Protein AF-A0A9N9D1M0-F1 (afdb_monomer_lite)

pLDDT: mean 80.76, std 13.22, range [40.19, 92.12]

Foldseek 3Di:
DDPPPPPAQCVQWDQPPPQQKIAGNVDRDIDSHDDDPVRSLVCCVVVPVVSNVD

Structure (mmCIF, N/CA/C/O backbone):
data_AF-A0A9N9D1M0-F1
#
_entry.id   AF-A0A9N9D1M0-F1
#
loop_
_atom_site.group_PDB
_atom_site.id
_atom_site.type_symbol
_atom_site.label_atom_id
_atom_site.label_alt_id
_atom_site.label_comp_id
_atom_site.label_asym_id
_atom_site.label_entity_id
_atom_site.label_seq_id
_atom_site.pdbx_PDB_ins_code
_atom_site.Cartn_x
_atom_site.Cartn_y
_atom_site.Cartn_z
_atom_site.occupancy
_atom_site.B_iso_or_equiv
_atom_site.auth_seq_id
_atom_site.auth_comp_id
_atom_site.auth_asym_id
_atom_site.auth_atom_id
_atom_site.pdbx_PDB_model_num
ATOM 1 N N . MET A 1 1 ? 13.403 16.014 -18.159 1.00 40.19 1 MET A N 1
ATOM 2 C CA . MET A 1 1 ? 13.218 15.438 -16.811 1.00 40.19 1 MET A CA 1
ATOM 3 C C . MET A 1 1 ? 12.103 14.419 -16.949 1.00 40.19 1 MET A C 1
ATOM 5 O O . MET A 1 1 ? 11.026 14.798 -17.374 1.00 40.19 1 MET A O 1
ATOM 9 N N . SER A 1 2 ? 12.478 13.159 -16.744 1.00 47.31 2 SER A N 1
ATOM 10 C CA . SER A 1 2 ? 11.797 11.867 -16.916 1.00 47.31 2 SER A CA 1
ATOM 11 C C . SER A 1 2 ? 10.297 11.855 -17.246 1.00 47.31 2 SER A C 1
ATOM 13 O O . SER A 1 2 ? 9.453 12.137 -16.400 1.00 47.31 2 SER A O 1
ATOM 15 N N . GLU A 1 3 ? 9.988 11.443 -18.477 1.00 55.84 3 GLU A N 1
ATOM 16 C CA . GLU A 1 3 ? 8.675 10.949 -18.904 1.00 55.84 3 GLU A CA 1
ATOM 17 C C . GLU A 1 3 ? 8.589 9.458 -18.554 1.00 55.84 3 GLU A C 1
ATOM 19 O O . GLU A 1 3 ? 8.884 8.576 -19.362 1.00 55.84 3 GLU A O 1
ATOM 24 N N . ASP A 1 4 ? 8.251 9.181 -17.298 1.00 52.56 4 ASP A N 1
ATOM 25 C CA . ASP A 1 4 ? 8.063 7.829 -16.782 1.00 52.56 4 ASP A CA 1
ATOM 26 C C . ASP A 1 4 ? 6.751 7.238 -17.326 1.00 52.56 4 ASP A C 1
ATOM 28 O O . ASP A 1 4 ? 5.670 7.365 -16.750 1.00 52.56 4 ASP A O 1
ATOM 32 N N . ASN A 1 5 ? 6.873 6.588 -18.484 1.00 58.94 5 ASN A N 1
ATOM 33 C CA . ASN A 1 5 ? 5.870 5.728 -19.107 1.00 58.94 5 ASN A CA 1
ATOM 34 C C . ASN A 1 5 ? 5.679 4.462 -18.251 1.00 58.94 5 ASN A C 1
ATOM 36 O O . ASN A 1 5 ? 6.233 3.399 -18.521 1.00 58.94 5 ASN A O 1
ATOM 40 N N . VAL A 1 6 ? 4.943 4.595 -17.151 1.00 55.19 6 VAL A N 1
ATOM 41 C CA . VAL A 1 6 ? 4.785 3.536 -16.156 1.00 55.19 6 VAL A CA 1
ATOM 42 C C . VAL A 1 6 ? 3.331 3.055 -16.161 1.00 55.19 6 VAL A C 1
ATOM 44 O O . VAL A 1 6 ? 2.489 3.447 -15.356 1.00 55.19 6 VAL A O 1
ATOM 47 N N . HIS A 1 7 ? 3.020 2.212 -17.142 1.00 56.97 7 HIS A N 1
ATOM 48 C CA . HIS A 1 7 ? 1.702 1.606 -17.314 1.00 56.97 7 HIS A CA 1
ATOM 49 C C . HIS A 1 7 ? 1.433 0.492 -16.282 1.00 56.97 7 HIS A C 1
ATOM 51 O O . HIS A 1 7 ? 2.261 -0.389 -16.046 1.00 56.97 7 HIS A O 1
ATOM 57 N N . GLY A 1 8 ? 0.225 0.506 -15.705 1.00 71.75 8 GLY A N 1
ATOM 58 C CA . GLY A 1 8 ? -0.399 -0.622 -15.007 1.00 71.75 8 GLY A CA 1
ATOM 59 C C . GLY A 1 8 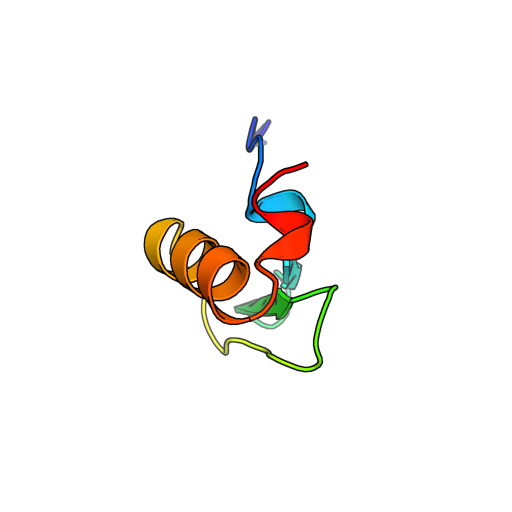? -0.445 -0.483 -13.487 1.00 71.75 8 GLY A C 1
ATOM 60 O O . GLY A 1 8 ? -1.428 -0.013 -12.925 1.00 71.75 8 GLY A O 1
ATOM 61 N N . VAL A 1 9 ? 0.608 -0.920 -12.796 1.00 78.75 9 VAL A N 1
ATOM 62 C CA . VAL A 1 9 ? 0.549 -1.096 -11.333 1.00 78.75 9 VAL A CA 1
ATOM 63 C C . VAL A 1 9 ? 0.711 0.210 -10.558 1.00 78.75 9 VAL A C 1
ATOM 65 O O . VAL A 1 9 ? 0.112 0.393 -9.502 1.00 78.75 9 VAL A O 1
ATOM 68 N N . TRP A 1 10 ? 1.494 1.142 -11.092 1.00 83.88 10 TRP A N 1
ATOM 69 C CA . TRP A 1 10 ? 1.851 2.381 -10.408 1.00 83.88 10 TRP A CA 1
ATOM 70 C C . TRP A 1 10 ? 0.733 3.416 -10.392 1.00 83.88 10 TRP A C 1
ATOM 72 O O . TRP A 1 10 ? 0.768 4.318 -9.569 1.00 83.88 10 TRP A O 1
ATOM 82 N N . ASN A 1 11 ? -0.314 3.230 -11.199 1.00 85.56 11 ASN A N 1
ATOM 83 C CA . ASN A 1 11 ? -1.535 4.028 -11.105 1.00 85.56 11 ASN A CA 1
ATOM 84 C C . ASN A 1 11 ? -2.256 3.852 -9.752 1.00 85.56 11 ASN A C 1
ATOM 86 O O . ASN A 1 11 ? -3.085 4.668 -9.374 1.00 85.56 11 ASN A O 1
ATOM 90 N N . PHE A 1 12 ? -1.937 2.785 -9.012 1.00 86.62 12 PHE A N 1
ATOM 91 C CA . PHE A 1 12 ? -2.473 2.525 -7.676 1.00 86.62 12 PHE A CA 1
ATOM 92 C C . PHE A 1 12 ? -1.523 2.960 -6.551 1.00 86.62 12 PHE A C 1
ATOM 94 O O . PHE A 1 12 ? -1.835 2.745 -5.375 1.00 86.62 12 PHE A O 1
ATOM 101 N N . PHE A 1 13 ? -0.366 3.542 -6.885 1.00 87.94 13 PHE A N 1
ATOM 102 C CA . PHE A 1 13 ? 0.650 3.959 -5.926 1.00 87.94 13 PHE A CA 1
ATOM 103 C C . PHE A 1 13 ? 1.048 5.418 -6.129 1.00 87.94 13 PHE A C 1
ATOM 105 O O . PHE A 1 13 ? 1.472 5.836 -7.199 1.00 87.94 13 PHE A O 1
ATOM 112 N N . LEU A 1 14 ? 0.987 6.185 -5.048 1.00 87.88 14 LEU A N 1
ATOM 113 C CA . LEU A 1 14 ? 1.458 7.556 -5.001 1.00 87.88 14 LEU A CA 1
ATOM 114 C C . LEU A 1 14 ? 2.889 7.577 -4.451 1.00 87.88 14 LEU A C 1
ATOM 116 O O . LEU A 1 14 ? 3.115 7.188 -3.302 1.00 87.88 14 LEU A O 1
ATOM 120 N N . ASN A 1 15 ? 3.849 8.029 -5.257 1.00 85.25 15 ASN A N 1
ATOM 121 C CA . ASN A 1 15 ? 5.219 8.264 -4.801 1.00 85.25 15 ASN A CA 1
ATOM 122 C C . ASN A 1 15 ? 5.343 9.673 -4.220 1.00 85.25 15 ASN A C 1
ATOM 124 O O . ASN A 1 15 ? 5.352 10.666 -4.947 1.00 85.25 15 ASN A O 1
ATOM 128 N N . ASP A 1 16 ? 5.487 9.738 -2.903 1.00 83.12 16 ASP A N 1
ATOM 129 C CA . ASP A 1 16 ? 5.840 10.939 -2.168 1.00 8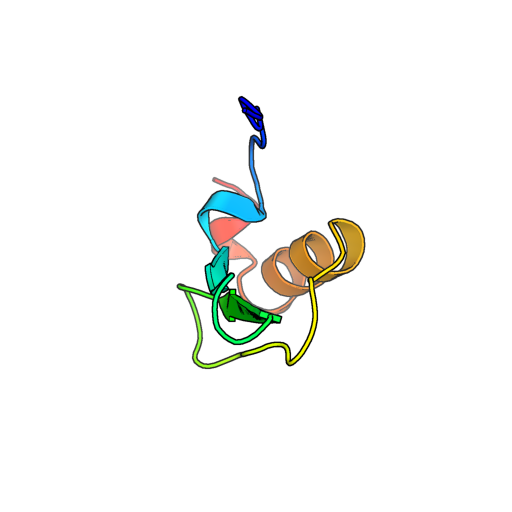3.12 16 ASP A CA 1
ATOM 130 C C . ASP A 1 16 ? 7.360 11.145 -2.246 1.00 83.12 16 ASP A C 1
ATOM 132 O O . ASP A 1 16 ? 8.142 10.549 -1.497 1.00 83.12 16 ASP A O 1
ATOM 136 N N . LYS A 1 17 ? 7.789 11.954 -3.222 1.00 77.31 17 LYS A N 1
ATOM 137 C CA . LYS A 1 17 ? 9.213 12.247 -3.461 1.00 77.31 17 LYS A CA 1
ATOM 138 C C . LYS A 1 17 ? 9.849 13.045 -2.320 1.00 77.31 17 LYS A C 1
ATOM 140 O O . LYS A 1 17 ? 11.057 12.958 -2.136 1.00 77.31 17 LYS A O 1
ATOM 145 N N . GLU A 1 18 ? 9.052 13.797 -1.566 1.00 80.75 18 GLU A N 1
ATOM 146 C CA . GLU A 1 18 ? 9.524 14.630 -0.459 1.00 80.75 18 GLU A CA 1
ATOM 147 C C . GLU A 1 18 ? 9.945 13.773 0.742 1.00 80.75 18 GLU A C 1
ATOM 149 O O . GLU A 1 18 ? 11.025 13.959 1.298 1.00 80.75 18 GLU A O 1
ATOM 154 N N . ASN A 1 19 ? 9.149 12.757 1.081 1.00 80.12 19 ASN A N 1
ATOM 155 C CA . ASN A 1 19 ? 9.410 11.868 2.210 1.00 80.12 19 ASN A CA 1
ATOM 156 C C . ASN A 1 19 ? 10.066 10.538 1.805 1.00 80.12 19 ASN A C 1
ATOM 158 O O . ASN A 1 19 ? 10.302 9.698 2.673 1.00 80.12 19 ASN A O 1
ATOM 162 N N . ASN A 1 20 ? 10.360 10.331 0.514 1.00 82.88 20 ASN A N 1
ATOM 163 C CA . ASN A 1 20 ? 10.819 9.051 -0.051 1.00 82.88 20 ASN A CA 1
ATOM 164 C C . ASN A 1 20 ? 9.881 7.881 0.291 1.00 82.88 20 ASN A C 1
ATOM 166 O O . ASN A 1 20 ? 10.318 6.759 0.558 1.00 82.88 20 ASN A O 1
ATOM 170 N N . LYS A 1 21 ? 8.571 8.145 0.292 1.00 87.25 21 LYS A N 1
ATOM 171 C CA . LYS A 1 21 ? 7.551 7.150 0.631 1.00 87.25 21 LYS A CA 1
ATOM 172 C C . LYS A 1 21 ? 6.728 6.780 -0.5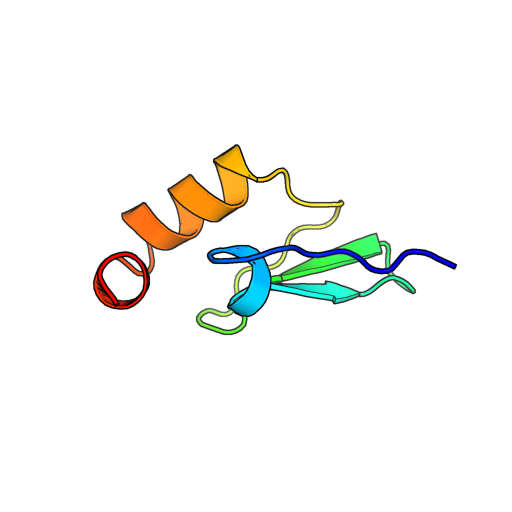86 1.00 87.25 21 LYS A C 1
ATOM 174 O O . LYS A 1 21 ? 6.421 7.618 -1.425 1.00 87.25 21 LYS A O 1
ATOM 179 N N . THR A 1 22 ? 6.289 5.532 -0.637 1.00 90.56 22 THR A N 1
ATOM 180 C CA . THR A 1 22 ? 5.290 5.081 -1.607 1.00 90.56 22 THR A CA 1
ATOM 181 C C . THR A 1 22 ? 4.027 4.686 -0.862 1.00 90.56 22 THR A C 1
ATOM 183 O O . THR A 1 22 ? 4.065 3.850 0.039 1.00 90.56 22 THR A O 1
ATOM 186 N N . LYS A 1 23 ? 2.886 5.258 -1.236 1.00 91.12 23 LYS A N 1
ATOM 187 C CA . LYS A 1 23 ? 1.595 4.981 -0.605 1.00 91.12 23 LYS A CA 1
ATOM 188 C C . LYS A 1 23 ? 0.656 4.294 -1.583 1.00 91.12 23 LYS A C 1
ATOM 190 O O . LYS A 1 23 ? 0.509 4.747 -2.712 1.00 91.12 23 LYS A O 1
ATOM 195 N N . CYS A 1 24 ? -0.008 3.224 -1.155 1.00 91.62 24 CYS A N 1
ATOM 196 C CA . CYS A 1 24 ? -1.097 2.649 -1.936 1.00 91.62 24 CYS A CA 1
ATOM 197 C C . CYS A 1 24 ? -2.328 3.563 -1.868 1.00 91.62 24 CYS A C 1
ATOM 199 O O . CYS A 1 24 ? -2.691 4.055 -0.802 1.00 91.62 24 CYS A O 1
ATOM 201 N N . GLN A 1 25 ? -2.991 3.784 -2.999 1.00 90.31 25 GLN A N 1
ATOM 202 C CA . GLN A 1 25 ? -4.220 4.579 -3.060 1.00 90.31 25 GLN A CA 1
ATOM 203 C C . GLN A 1 25 ? -5.484 3.752 -2.783 1.00 90.31 25 GLN A C 1
ATOM 205 O O . GLN A 1 25 ? -6.544 4.320 -2.545 1.00 90.31 25 GLN A O 1
ATOM 210 N N . LEU A 1 26 ? -5.375 2.419 -2.778 1.00 89.69 26 LEU A N 1
ATOM 211 C CA . LEU A 1 26 ? -6.490 1.495 -2.546 1.00 89.69 26 LEU A CA 1
ATOM 212 C C . LEU A 1 26 ? -6.590 1.020 -1.086 1.00 89.69 26 LEU A C 1
ATOM 214 O O . LEU A 1 26 ? -7.626 0.498 -0.676 1.00 89.69 26 LEU A O 1
ATOM 218 N N . CYS A 1 27 ? -5.525 1.167 -0.293 1.00 92.12 27 CYS A N 1
ATOM 219 C CA . CYS A 1 27 ? -5.494 0.783 1.119 1.00 92.12 27 CYS A CA 1
ATOM 220 C C . CYS A 1 27 ? -4.583 1.708 1.940 1.00 92.12 27 CYS A C 1
ATOM 222 O O . CYS A 1 27 ? -3.724 2.383 1.380 1.00 92.12 27 CYS A O 1
ATOM 224 N N . PRO A 1 28 ? -4.680 1.706 3.283 1.00 90.62 28 PRO A N 1
ATOM 225 C CA . PRO A 1 28 ? -3.801 2.503 4.146 1.00 90.62 28 PRO A CA 1
ATOM 226 C C . PRO A 1 28 ? -2.350 1.980 4.222 1.0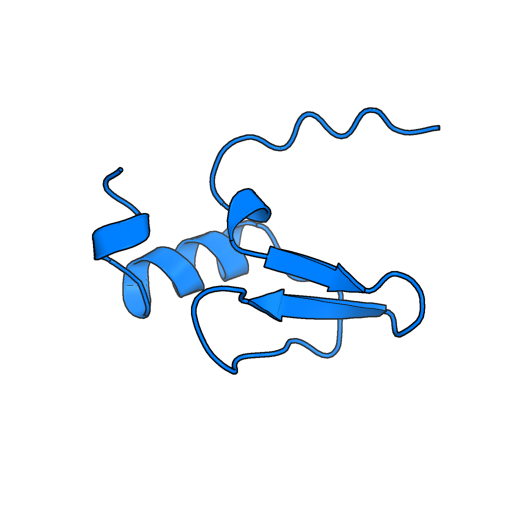0 90.62 28 PRO A C 1
ATOM 228 O O . PRO A 1 28 ? -1.628 2.312 5.158 1.00 90.62 28 PRO A O 1
ATOM 231 N N . LYS A 1 29 ? -1.900 1.135 3.280 1.00 90.81 29 LYS A N 1
ATOM 232 C CA . LYS A 1 29 ? -0.526 0.626 3.267 1.00 90.81 29 LYS A CA 1
ATOM 233 C C . LYS A 1 29 ? 0.419 1.674 2.686 1.00 90.81 29 LYS A C 1
ATOM 235 O O . LYS A 1 29 ? 0.261 2.120 1.551 1.00 90.81 29 LYS A O 1
ATOM 240 N N . GLU A 1 30 ? 1.451 1.984 3.453 1.00 90.38 30 GLU A N 1
ATOM 241 C CA . GLU A 1 30 ? 2.559 2.844 3.057 1.00 90.38 30 GLU A CA 1
ATOM 242 C C . GLU A 1 30 ? 3.892 2.102 3.174 1.00 90.38 30 GLU A C 1
ATOM 244 O O . GLU A 1 30 ? 4.050 1.161 3.960 1.00 90.38 30 GLU A O 1
ATOM 249 N N . TYR A 1 31 ? 4.828 2.506 2.326 1.00 87.75 31 TYR A N 1
ATOM 250 C CA . TYR A 1 31 ? 6.176 1.983 2.229 1.00 87.75 31 TYR A CA 1
ATOM 251 C C . TYR A 1 31 ? 7.147 3.131 2.462 1.00 87.75 31 TYR A C 1
ATOM 253 O O . TYR A 1 31 ? 7.043 4.188 1.845 1.00 87.75 31 TYR A O 1
ATOM 261 N N . ASN A 1 32 ? 8.102 2.903 3.357 1.00 84.94 32 ASN A N 1
ATOM 262 C CA . ASN A 1 32 ? 9.041 3.920 3.834 1.00 84.94 32 ASN A CA 1
ATOM 263 C C . ASN A 1 32 ? 10.203 4.168 2.854 1.00 84.94 32 ASN A C 1
ATOM 265 O O . ASN A 1 32 ? 11.145 4.868 3.198 1.00 84.94 32 ASN A O 1
ATOM 269 N N . ASN A 1 33 ? 10.168 3.510 1.697 1.00 81.62 33 ASN A N 1
ATOM 270 C CA . ASN A 1 33 ? 11.159 3.557 0.635 1.00 81.62 33 ASN A CA 1
ATOM 271 C C . ASN A 1 33 ? 10.435 3.396 -0.704 1.00 81.62 33 ASN A C 1
ATOM 273 O O . ASN A 1 33 ? 9.302 2.898 -0.737 1.00 81.62 33 ASN A O 1
ATOM 277 N N . SER A 1 34 ? 11.134 3.717 -1.794 1.00 77.88 34 SER A N 1
ATOM 278 C CA . SER A 1 34 ? 10.697 3.399 -3.153 1.00 77.88 34 SER A CA 1
ATOM 279 C C . SER A 1 34 ? 10.308 1.928 -3.258 1.00 77.88 34 SER A C 1
ATOM 281 O O . SER A 1 34 ? 11.112 1.024 -3.016 1.00 77.88 34 SER A O 1
ATOM 283 N N . LEU A 1 35 ? 9.044 1.692 -3.593 1.00 83.75 35 LEU A N 1
ATOM 284 C CA . LEU A 1 35 ? 8.531 0.350 -3.816 1.00 83.75 35 LEU A CA 1
ATOM 285 C C . LEU A 1 35 ? 9.166 -0.243 -5.083 1.00 83.75 35 LEU A C 1
ATOM 287 O O . LEU A 1 35 ? 9.429 0.474 -6.035 1.00 83.75 35 LEU A O 1
ATOM 291 N N . ASN A 1 36 ? 9.409 -1.550 -5.127 1.00 86.75 36 ASN A N 1
ATOM 292 C CA . ASN A 1 36 ? 9.796 -2.209 -6.377 1.00 86.75 36 ASN A CA 1
ATOM 293 C C . ASN A 1 36 ? 8.546 -2.644 -7.142 1.00 86.75 36 ASN A C 1
ATOM 295 O O . ASN A 1 36 ? 7.541 -3.003 -6.523 1.00 86.75 36 ASN A O 1
ATOM 299 N N . GLU A 1 37 ? 8.622 -2.716 -8.471 1.00 85.50 37 GLU A N 1
ATOM 300 C CA . GLU A 1 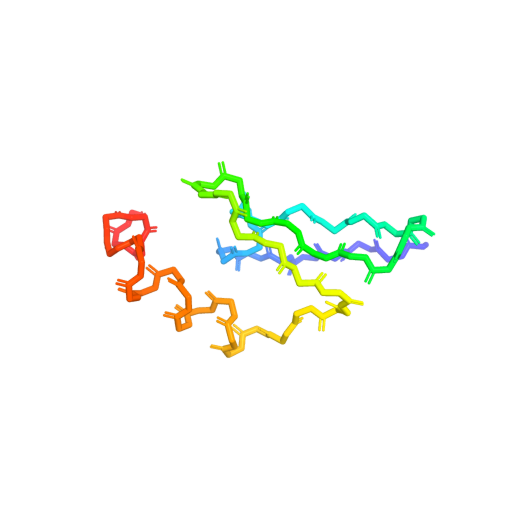37 ? 7.486 -3.135 -9.301 1.00 85.50 37 GLU A CA 1
ATOM 301 C C . GLU A 1 37 ? 6.960 -4.527 -8.910 1.00 85.50 37 GLU A C 1
ATOM 303 O O . GLU A 1 37 ? 5.754 -4.712 -8.780 1.00 85.50 37 GLU A O 1
ATOM 308 N N . SER A 1 38 ? 7.839 -5.496 -8.629 1.00 87.69 38 SER A N 1
ATOM 309 C CA . SER A 1 38 ? 7.439 -6.837 -8.171 1.00 87.69 38 SER A CA 1
ATOM 310 C C . SER A 1 38 ? 6.647 -6.791 -6.864 1.00 87.69 38 SER A C 1
ATOM 312 O O . SER A 1 38 ? 5.658 -7.506 -6.700 1.00 87.69 38 SER A O 1
ATOM 314 N N . THR A 1 39 ? 7.051 -5.918 -5.938 1.00 88.94 39 THR 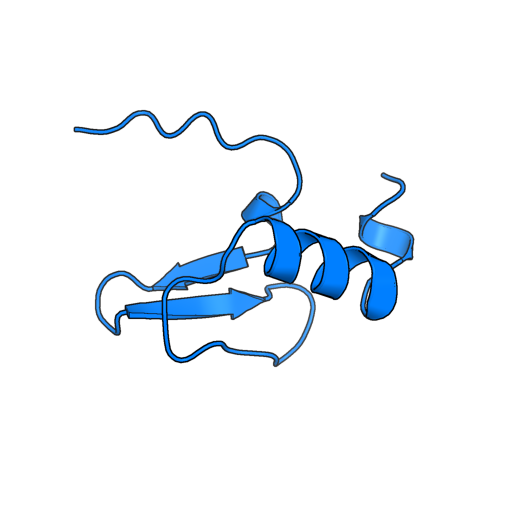A N 1
ATOM 315 C CA . THR A 1 39 ? 6.363 -5.729 -4.657 1.00 88.94 39 THR A CA 1
ATOM 316 C C . THR A 1 39 ? 5.024 -5.029 -4.858 1.00 88.94 39 THR A C 1
ATOM 318 O O . THR A 1 39 ? 4.041 -5.432 -4.240 1.00 88.94 39 THR A O 1
ATOM 321 N N . ALA A 1 40 ? 4.962 -4.033 -5.744 1.00 87.81 40 ALA A N 1
ATOM 322 C CA . ALA A 1 40 ? 3.729 -3.353 -6.128 1.00 87.81 40 ALA A CA 1
ATOM 323 C C . ALA A 1 40 ? 2.734 -4.334 -6.768 1.00 87.81 40 ALA A C 1
ATOM 325 O O . ALA A 1 40 ? 1.586 -4.420 -6.338 1.00 87.81 40 ALA A O 1
ATOM 326 N N . LYS A 1 41 ? 3.192 -5.150 -7.726 1.00 88.62 41 LYS A N 1
ATOM 327 C CA . LYS A 1 41 ? 2.380 -6.172 -8.403 1.00 88.62 41 LYS A CA 1
ATOM 328 C C . LYS A 1 41 ? 1.858 -7.203 -7.414 1.00 88.62 41 LYS A C 1
ATOM 330 O O . LYS A 1 41 ? 0.664 -7.477 -7.391 1.00 88.62 41 LYS A O 1
ATOM 335 N N . ASN A 1 42 ? 2.725 -7.721 -6.546 1.00 90.69 42 ASN A N 1
ATOM 336 C CA . ASN A 1 42 ? 2.323 -8.684 -5.529 1.00 90.69 42 ASN A CA 1
ATOM 337 C C . ASN A 1 42 ? 1.354 -8.073 -4.503 1.00 90.69 42 ASN A C 1
ATOM 339 O O . ASN A 1 42 ? 0.396 -8.722 -4.093 1.00 90.69 42 ASN A O 1
ATOM 343 N N . HIS A 1 43 ? 1.562 -6.812 -4.116 1.00 91.81 43 HIS A N 1
ATOM 344 C CA . HIS A 1 43 ? 0.636 -6.091 -3.249 1.00 91.81 43 HIS A CA 1
ATOM 345 C C . HIS A 1 43 ? -0.752 -5.989 -3.888 1.00 91.81 43 HIS A C 1
ATOM 347 O O . HIS A 1 43 ? -1.731 -6.364 -3.250 1.00 91.81 43 HIS A O 1
ATOM 353 N N . ILE A 1 44 ? -0.842 -5.535 -5.141 1.00 89.94 44 ILE A N 1
ATOM 354 C CA . ILE A 1 44 ? -2.122 -5.400 -5.844 1.00 89.94 44 ILE A CA 1
ATOM 355 C C . ILE A 1 44 ? -2.753 -6.776 -6.069 1.00 89.94 44 ILE A C 1
ATOM 357 O O . ILE A 1 44 ? -3.903 -6.967 -5.710 1.00 89.94 44 ILE A O 1
ATOM 361 N N . SER A 1 45 ? -2.001 -7.774 -6.529 1.00 89.25 45 SER A N 1
ATOM 362 C CA . SER A 1 45 ? -2.509 -9.137 -6.726 1.00 89.25 45 SER A CA 1
ATOM 363 C C . SER A 1 45 ? -3.072 -9.763 -5.438 1.00 89.25 45 SER A C 1
ATOM 365 O O . SER A 1 45 ? -4.143 -10.364 -5.468 1.00 89.25 45 SER A O 1
ATOM 367 N N . GLN A 1 46 ? -2.402 -9.586 -4.291 1.00 91.31 46 GLN A N 1
ATOM 368 C CA . GLN A 1 46 ? -2.823 -10.207 -3.029 1.00 91.31 46 GLN A CA 1
ATOM 369 C C . GLN A 1 46 ? -3.842 -9.389 -2.229 1.00 91.31 46 GLN A C 1
ATOM 371 O O . GLN A 1 46 ? -4.697 -9.961 -1.555 1.00 91.31 46 GLN A O 1
ATOM 376 N N . LYS A 1 47 ? -3.720 -8.057 -2.217 1.00 91.88 47 LYS A N 1
ATOM 377 C CA . LYS A 1 47 ? -4.565 -7.165 -1.399 1.00 91.88 47 LYS A CA 1
ATOM 378 C C . LYS A 1 47 ? -5.709 -6.552 -2.191 1.00 91.88 47 LYS A C 1
ATOM 380 O O . LYS A 1 47 ? -6.742 -6.237 -1.609 1.00 91.88 47 LYS A O 1
ATOM 385 N N . HIS A 1 48 ? -5.534 -6.418 -3.500 1.00 90.62 48 HIS A N 1
ATOM 386 C CA . HIS A 1 48 ? -6.480 -5.789 -4.414 1.00 90.62 48 HIS A CA 1
ATOM 387 C C . HIS A 1 48 ? -6.697 -6.641 -5.678 1.00 90.62 48 HIS A C 1
ATOM 389 O O . HIS A 1 48 ? -6.544 -6.130 -6.790 1.00 90.62 48 HIS A O 1
ATOM 395 N N . PRO A 1 49 ? -7.072 -7.932 -5.552 1.00 84.75 49 PRO A N 1
ATOM 396 C CA . PRO A 1 49 ? -7.220 -8.831 -6.703 1.00 84.75 49 PRO A CA 1
ATOM 397 C C . PRO A 1 49 ? -8.226 -8.318 -7.746 1.00 84.75 49 PRO A C 1
ATOM 399 O O . PRO A 1 49 ? -8.112 -8.636 -8.927 1.00 84.75 49 PRO A O 1
ATOM 402 N N . GLN A 1 50 ? -9.185 -7.485 -7.331 1.00 85.00 50 GLN A N 1
ATOM 403 C CA . GLN A 1 50 ? -10.130 -6.818 -8.225 1.00 85.00 50 GLN A CA 1
ATOM 404 C C . GLN A 1 50 ? -9.465 -5.742 -9.103 1.00 85.00 50 GLN A C 1
ATOM 406 O O . GLN A 1 50 ? -9.822 -5.612 -10.267 1.00 85.00 50 GLN A O 1
ATOM 411 N N . ALA A 1 51 ? -8.479 -5.011 -8.574 1.00 80.19 51 ALA A N 1
ATOM 412 C CA . ALA A 1 51 ? -7.733 -3.994 -9.319 1.00 80.19 51 ALA A CA 1
ATOM 413 C C . ALA A 1 51 ? -6.636 -4.593 -10.220 1.00 80.19 51 ALA A C 1
ATOM 415 O O . ALA A 1 51 ? -6.178 -3.928 -11.138 1.00 80.19 51 ALA A O 1
ATOM 416 N N . TRP A 1 52 ? -6.210 -5.840 -9.973 1.00 77.38 52 TRP A N 1
ATOM 417 C CA . TRP A 1 52 ? -5.241 -6.552 -10.821 1.00 77.38 52 TRP A CA 1
ATOM 418 C C . TRP A 1 52 ? -5.830 -7.019 -12.163 1.00 77.38 52 TRP A C 1
ATOM 420 O O . TRP A 1 52 ? -5.098 -7.173 -13.134 1.00 77.38 52 TRP A O 1
ATOM 430 N N . ASN A 1 53 ? -7.139 -7.284 -12.203 1.00 61.00 53 ASN A N 1
ATOM 431 C CA . ASN A 1 53 ? -7.829 -7.895 -13.345 1.00 61.00 53 ASN A CA 1
ATOM 432 C C . ASN A 1 53 ? -8.657 -6.893 -14.184 1.00 61.00 53 ASN A C 1
ATOM 434 O O . ASN A 1 53 ? -9.531 -7.323 -14.935 1.00 61.00 53 ASN A O 1
ATOM 438 N N . THR A 1 54 ? -8.440 -5.583 -14.024 1.00 52.62 54 THR A N 1
ATOM 439 C CA . THR A 1 54 ? -9.077 -4.496 -14.801 1.00 52.62 54 THR A CA 1
ATOM 440 C C . THR A 1 54 ? -8.050 -3.844 -15.709 1.00 52.62 54 THR A C 1
ATOM 442 O O . THR A 1 54 ? -8.383 -3.630 -16.893 1.00 52.62 54 THR A O 1
#

InterPro domains:
  IPR003656 Zinc finger, BED-type [PF02892] (9-49)
  IPR036236 Zinc finger C2H2 superfamily [SSF57667] (9-52)

Secondary structure (DSSP, 8-state):
-------SSGGGEEEETTTTEEEESSSS-EESSPPPHHHHHHHHHHH-HHHHT-

Sequence (54 aa):
MSEDNVHGVWNFFLNDKENNKTKCQLCPKEYNNSLNESTAKNHISQKHPQAWNT

Organism: NCBI:txid1433469

Radius of gyration: 11.08 Å; chains: 1; bounding box: 23×26×23 Å